Protein AF-A0A432STQ3-F1 (afdb_monomer)

Structure (mmCIF, N/CA/C/O backbone):
data_AF-A0A432STQ3-F1
#
_entry.id   AF-A0A432STQ3-F1
#
loop_
_atom_site.group_PDB
_atom_site.id
_atom_site.type_symbol
_atom_site.label_atom_id
_atom_site.label_alt_id
_atom_site.label_comp_id
_atom_site.label_asym_id
_atom_site.label_entity_id
_atom_site.label_seq_id
_atom_site.pdbx_PDB_ins_code
_atom_site.Cartn_x
_atom_site.Cartn_y
_atom_site.Cartn_z
_atom_site.occupancy
_atom_site.B_iso_or_equiv
_atom_site.auth_seq_id
_atom_site.auth_comp_id
_atom_site.auth_asym_id
_atom_site.auth_atom_id
_atom_site.pdbx_PDB_model_num
ATOM 1 N N . MET A 1 1 ? 68.641 39.041 -53.068 1.00 39.28 1 MET A N 1
ATOM 2 C CA . MET A 1 1 ? 67.411 39.678 -52.546 1.00 39.28 1 MET A CA 1
ATOM 3 C C . MET A 1 1 ? 66.318 39.2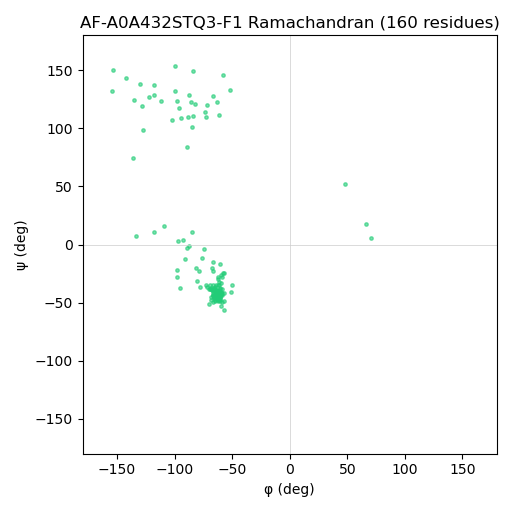62 -53.516 1.00 39.28 1 MET A C 1
ATOM 5 O O . MET A 1 1 ? 66.519 39.468 -54.698 1.00 39.28 1 MET A O 1
ATOM 9 N N . ASP A 1 2 ? 65.318 38.469 -53.154 1.00 34.91 2 ASP A N 1
ATOM 10 C CA . ASP A 1 2 ? 64.341 38.722 -52.097 1.00 34.91 2 ASP A CA 1
ATOM 11 C C . ASP A 1 2 ? 63.778 37.399 -51.529 1.00 34.91 2 ASP A C 1
ATOM 13 O O . ASP A 1 2 ? 63.750 36.381 -52.222 1.00 34.91 2 ASP A O 1
ATOM 17 N N . LYS A 1 3 ? 63.393 37.395 -50.250 1.00 45.03 3 LYS A N 1
ATOM 18 C CA . LYS A 1 3 ? 62.885 36.226 -49.512 1.00 45.03 3 LYS A CA 1
ATOM 19 C C . LYS A 1 3 ? 61.358 36.275 -49.493 1.00 45.03 3 LYS A C 1
ATOM 21 O O . LYS A 1 3 ? 60.798 37.191 -48.904 1.00 45.03 3 LYS A O 1
ATOM 26 N N . THR A 1 4 ? 60.683 35.238 -49.979 1.00 46.62 4 THR A N 1
ATOM 27 C CA . THR A 1 4 ? 59.261 35.006 -49.671 1.00 46.62 4 THR A CA 1
ATOM 28 C C . THR A 1 4 ? 59.069 33.588 -49.147 1.00 46.62 4 THR A C 1
ATOM 30 O O . THR A 1 4 ? 59.022 32.606 -49.881 1.00 46.62 4 THR A O 1
ATOM 33 N N . TYR A 1 5 ? 59.010 33.491 -47.819 1.00 44.78 5 TYR A N 1
ATOM 34 C CA . TYR A 1 5 ? 58.613 32.292 -47.093 1.00 44.78 5 TYR A CA 1
ATOM 35 C C . TYR A 1 5 ? 57.102 32.108 -47.247 1.00 44.78 5 TYR A C 1
ATOM 37 O O . TYR A 1 5 ? 56.324 32.874 -46.679 1.00 44.78 5 TYR A O 1
ATOM 45 N N . PHE A 1 6 ? 56.682 31.091 -48.000 1.00 46.88 6 PHE A N 1
ATOM 46 C CA . PHE A 1 6 ? 55.286 30.668 -48.017 1.00 46.88 6 PHE A CA 1
ATOM 47 C C . PHE A 1 6 ? 54.947 29.977 -46.693 1.00 46.88 6 PHE A C 1
ATOM 49 O O . PHE A 1 6 ? 55.560 28.992 -46.280 1.00 46.88 6 PHE A O 1
ATOM 56 N N . THR A 1 7 ? 53.978 30.566 -46.008 1.00 46.94 7 THR A N 1
ATOM 57 C CA . THR A 1 7 ? 53.446 30.198 -44.703 1.00 46.94 7 THR A CA 1
ATOM 58 C C . THR A 1 7 ? 52.835 28.798 -44.714 1.00 46.94 7 THR A C 1
ATOM 60 O O . THR A 1 7 ? 51.780 28.542 -45.289 1.00 46.94 7 THR A O 1
ATOM 63 N N . ASN A 1 8 ? 53.491 27.877 -44.012 1.00 51.78 8 ASN A N 1
ATOM 64 C CA . ASN A 1 8 ? 52.979 26.542 -43.733 1.00 51.78 8 ASN A CA 1
ATOM 65 C C . ASN A 1 8 ? 52.165 26.570 -42.424 1.00 51.78 8 ASN A C 1
ATOM 67 O O . ASN A 1 8 ? 52.705 26.319 -41.349 1.00 51.78 8 ASN A O 1
ATOM 71 N N . THR A 1 9 ? 50.882 26.946 -42.483 1.00 51.59 9 THR A N 1
ATOM 72 C CA . THR A 1 9 ? 50.001 27.001 -41.289 1.00 51.59 9 THR A CA 1
ATOM 73 C C . THR A 1 9 ? 48.612 26.373 -41.472 1.00 51.59 9 THR A C 1
ATOM 75 O O . THR A 1 9 ? 47.799 26.423 -40.553 1.00 51.59 9 THR A O 1
ATOM 78 N N . ASN A 1 10 ? 48.320 25.707 -42.595 1.00 51.88 10 ASN A N 1
ATOM 79 C CA . ASN A 1 10 ? 46.932 25.366 -42.955 1.00 51.88 10 ASN A CA 1
ATOM 80 C C . ASN A 1 10 ? 46.440 23.942 -42.601 1.00 51.88 10 ASN A C 1
ATOM 82 O O . ASN A 1 10 ? 45.301 23.595 -42.894 1.00 51.88 10 ASN A O 1
ATOM 86 N N . ILE A 1 11 ? 47.244 23.095 -41.944 1.00 55.09 11 ILE A N 1
ATOM 87 C CA . ILE A 1 11 ? 46.859 21.681 -41.697 1.00 55.09 11 ILE A CA 1
ATOM 88 C C . ILE A 1 11 ? 46.278 21.456 -40.282 1.00 55.09 11 ILE A C 1
ATOM 90 O O . ILE A 1 11 ? 45.517 20.516 -40.051 1.00 55.09 11 ILE A O 1
ATOM 94 N N . LYS A 1 12 ? 46.567 22.338 -39.312 1.00 53.59 12 LYS A N 1
ATOM 95 C CA . LYS A 1 12 ? 46.071 22.202 -37.924 1.00 53.59 12 LYS A CA 1
ATOM 96 C C . LYS A 1 12 ? 44.621 22.684 -37.746 1.00 53.59 12 LYS A C 1
ATOM 98 O O . LYS A 1 12 ? 43.896 22.114 -36.935 1.00 53.59 12 LYS A O 1
ATOM 103 N N . GLN A 1 13 ? 44.184 23.684 -38.519 1.00 55.75 13 GLN A N 1
ATOM 104 C CA . GLN A 1 13 ? 42.837 24.268 -38.411 1.00 55.75 13 GLN A CA 1
ATOM 105 C C . GLN A 1 13 ? 41.727 23.342 -38.941 1.00 55.75 13 GLN A C 1
ATOM 107 O O . GLN A 1 13 ? 40.671 23.252 -38.319 1.00 55.75 13 GLN A O 1
ATOM 112 N N . GLN A 1 14 ? 41.968 22.580 -40.016 1.00 55.88 14 GLN A N 1
ATOM 113 C CA . GLN A 1 14 ? 40.964 21.659 -40.577 1.00 55.88 14 GLN A CA 1
ATOM 114 C C . GLN A 1 14 ? 40.624 20.488 -39.637 1.00 55.88 14 GLN A C 1
ATOM 116 O O . GLN A 1 14 ? 39.466 20.080 -39.553 1.00 55.88 14 GLN A O 1
ATOM 121 N N . LYS A 1 15 ? 41.602 19.986 -38.866 1.00 56.53 15 LYS A N 1
ATOM 122 C CA . LYS A 1 15 ? 41.370 18.927 -37.864 1.00 56.53 15 LYS A CA 1
ATOM 123 C C . LYS A 1 15 ? 40.527 19.416 -36.681 1.00 56.53 15 LYS A C 1
ATOM 125 O O . LYS A 1 15 ? 39.664 18.682 -36.212 1.00 56.53 15 LYS A O 1
ATOM 130 N N . GLY A 1 16 ? 40.742 20.654 -36.230 1.00 61.50 16 GLY A N 1
ATOM 131 C CA . GLY A 1 16 ? 39.927 21.273 -35.178 1.00 61.50 16 GLY A CA 1
ATOM 132 C C . GLY A 1 16 ? 38.496 21.566 -35.637 1.00 61.50 16 GLY A C 1
ATOM 133 O O . GLY A 1 16 ? 37.555 21.356 -34.879 1.00 61.50 16 GLY A O 1
ATOM 134 N N . PHE A 1 17 ? 38.317 21.974 -36.896 1.00 69.31 17 PHE A N 1
ATOM 135 C CA . PHE A 1 17 ? 36.992 22.234 -37.464 1.00 69.31 17 PHE A CA 1
ATOM 136 C C . PHE A 1 17 ? 36.154 20.952 -37.598 1.00 69.31 17 PHE A C 1
ATOM 138 O O . PHE A 1 17 ? 34.993 20.930 -37.198 1.00 69.31 17 PHE A O 1
ATOM 145 N N . ALA A 1 18 ? 36.758 19.853 -38.064 1.00 74.62 18 ALA A N 1
ATOM 146 C CA . ALA A 1 18 ? 36.097 18.549 -38.110 1.00 74.62 18 ALA A CA 1
ATOM 147 C C . ALA A 1 18 ? 35.717 18.031 -36.708 1.00 74.62 18 ALA A C 1
ATOM 149 O O . ALA A 1 18 ? 34.625 17.497 -36.534 1.00 74.62 18 ALA A O 1
ATOM 150 N N . LEU A 1 19 ? 36.575 18.243 -35.700 1.00 76.00 19 LEU A N 1
ATOM 151 C CA . LEU A 1 19 ? 36.295 17.894 -34.301 1.00 76.00 19 LEU A CA 1
ATOM 152 C C . LEU A 1 19 ? 35.109 18.692 -33.726 1.00 76.00 19 LEU A C 1
ATOM 154 O O . LEU A 1 19 ? 34.270 18.141 -33.022 1.00 76.00 19 LEU A O 1
ATOM 158 N N . MET A 1 20 ? 35.015 19.987 -34.038 1.00 81.12 20 MET A N 1
ATOM 159 C CA . MET A 1 20 ? 33.897 20.832 -33.597 1.00 81.12 20 MET A CA 1
ATOM 160 C C . MET A 1 20 ? 32.573 20.399 -34.238 1.00 81.12 20 MET A C 1
ATOM 162 O O . MET A 1 20 ? 31.541 20.387 -33.568 1.00 81.12 20 MET A O 1
ATOM 166 N N . ILE A 1 21 ? 32.600 19.991 -35.513 1.00 80.75 21 ILE A N 1
ATOM 167 C CA . ILE A 1 21 ? 31.418 19.455 -36.200 1.00 80.75 21 ILE A CA 1
ATOM 168 C C . ILE A 1 21 ? 30.967 18.142 -35.553 1.00 80.75 21 ILE A C 1
ATOM 170 O O . ILE A 1 21 ? 29.788 18.003 -35.233 1.00 80.75 21 ILE A O 1
ATOM 174 N N . THR A 1 22 ? 31.876 17.192 -35.316 1.00 86.69 22 THR A N 1
ATOM 175 C CA . THR A 1 22 ? 31.502 15.902 -34.713 1.00 86.69 22 THR A CA 1
ATOM 176 C C . THR A 1 22 ? 30.991 16.065 -33.285 1.00 86.69 22 THR A C 1
ATOM 178 O O . THR A 1 22 ? 30.028 15.399 -32.912 1.00 86.69 22 THR A O 1
ATOM 181 N N . LEU A 1 23 ? 31.557 16.991 -32.507 1.00 83.00 23 LEU A N 1
ATOM 182 C CA . LEU A 1 23 ? 31.103 17.288 -31.149 1.00 83.00 23 LEU A CA 1
ATOM 183 C C . LEU A 1 23 ? 29.726 17.971 -31.125 1.00 83.00 23 LEU A C 1
ATOM 185 O O . LEU A 1 23 ? 28.894 17.641 -30.283 1.00 83.00 23 LEU A O 1
ATOM 189 N N . SER A 1 24 ? 29.454 18.869 -32.075 1.00 87.75 24 SER A N 1
ATOM 190 C CA . SER A 1 24 ? 28.135 19.494 -32.241 1.00 87.75 24 SER A CA 1
ATOM 191 C C . SER A 1 24 ? 27.061 18.460 -32.590 1.00 87.75 24 SER A C 1
ATOM 193 O O . SER A 1 24 ? 26.016 18.395 -31.943 1.00 87.75 24 SER A O 1
ATOM 195 N N . VAL A 1 25 ? 27.348 17.573 -33.548 1.00 90.19 25 VAL A N 1
ATOM 196 C CA . VAL A 1 25 ? 26.429 16.486 -33.923 1.00 90.19 25 VAL A CA 1
ATOM 197 C C . VAL A 1 25 ? 26.200 15.534 -32.747 1.00 90.19 25 VAL A C 1
ATOM 199 O O . VAL A 1 25 ? 25.062 15.152 -32.482 1.00 90.19 25 VAL A O 1
ATOM 202 N N . LEU A 1 26 ? 27.248 15.200 -31.988 1.00 89.81 26 LEU A N 1
ATOM 203 C CA . LEU A 1 26 ? 27.131 14.365 -30.793 1.00 89.81 26 LEU A CA 1
ATOM 204 C C . LEU A 1 26 ? 26.232 15.015 -29.728 1.00 89.81 26 LEU A C 1
ATOM 206 O O . LEU A 1 26 ? 25.377 14.340 -29.162 1.00 89.81 26 LEU A O 1
ATOM 210 N N . MET A 1 27 ? 26.369 16.323 -29.493 1.00 90.44 27 MET A N 1
ATOM 211 C CA . MET A 1 27 ? 25.513 17.063 -28.557 1.00 90.44 27 MET A CA 1
ATOM 212 C C . MET A 1 27 ? 24.041 17.049 -28.979 1.00 90.44 27 MET A C 1
ATOM 214 O O . MET A 1 27 ? 23.159 16.859 -28.137 1.00 90.44 27 MET A O 1
ATOM 218 N N . VAL A 1 28 ? 23.761 17.189 -30.277 1.00 92.31 28 VAL A N 1
ATOM 219 C CA . VAL A 1 28 ? 22.395 17.084 -30.812 1.00 92.31 28 VAL A CA 1
ATOM 220 C C . VAL A 1 28 ? 21.834 15.673 -30.604 1.00 92.31 28 VAL A C 1
ATOM 222 O O . VAL A 1 28 ? 20.703 15.528 -30.139 1.00 92.31 28 VAL A O 1
ATOM 225 N N . LEU A 1 29 ? 22.626 14.629 -30.867 1.00 88.06 29 LEU A N 1
ATOM 226 C CA . LEU A 1 29 ? 22.216 13.234 -30.664 1.00 88.06 29 LEU A CA 1
ATOM 227 C C . LEU A 1 29 ? 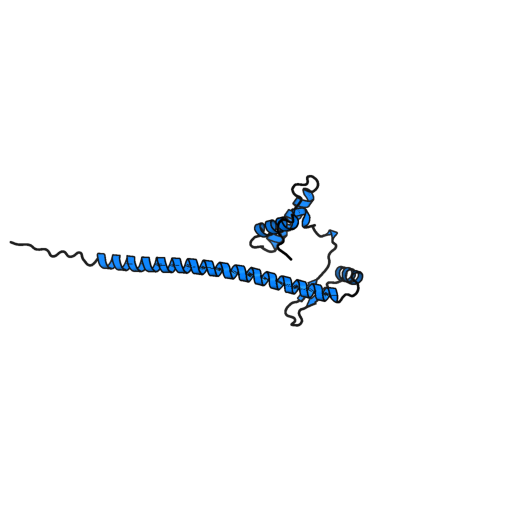21.950 12.910 -29.189 1.00 88.06 29 LEU A C 1
ATOM 229 O O . LEU A 1 29 ? 20.943 12.274 -28.872 1.00 88.06 29 LEU A O 1
ATOM 233 N N . ILE A 1 30 ? 22.807 13.377 -28.277 1.00 86.38 30 ILE A N 1
ATOM 234 C CA . ILE A 1 30 ? 22.612 13.206 -26.831 1.00 86.38 30 ILE A CA 1
ATOM 235 C C . ILE A 1 30 ? 21.327 13.910 -26.383 1.00 86.38 30 ILE A C 1
ATOM 237 O O . ILE A 1 30 ? 20.521 13.316 -25.667 1.00 86.38 30 ILE A O 1
ATOM 241 N N . SER A 1 31 ? 21.089 15.134 -26.860 1.00 88.69 31 SER A N 1
ATOM 242 C CA . SER A 1 31 ? 19.889 15.909 -26.520 1.00 88.69 31 SER A CA 1
ATOM 243 C C . SER A 1 31 ? 18.607 15.213 -26.990 1.00 88.69 31 SER A C 1
ATOM 245 O O . SER A 1 31 ? 17.662 15.065 -26.216 1.00 88.69 31 SER A O 1
ATOM 247 N N . LEU A 1 32 ? 18.585 14.709 -28.228 1.00 88.44 32 LEU A N 1
ATOM 248 C CA . LEU A 1 32 ? 17.452 13.942 -28.760 1.00 88.44 32 LEU A CA 1
ATOM 249 C C . LEU A 1 32 ? 17.215 12.648 -27.974 1.00 88.44 32 LEU A C 1
ATOM 251 O O . LEU A 1 32 ? 16.073 12.313 -27.658 1.00 88.44 32 LEU A O 1
ATOM 255 N N . THR A 1 33 ? 18.289 11.949 -27.605 1.00 88.12 33 THR A N 1
ATOM 256 C CA . THR A 1 33 ? 18.207 10.718 -26.809 1.00 88.12 33 THR A CA 1
ATOM 257 C C . THR A 1 33 ? 17.631 10.994 -25.420 1.00 88.12 33 THR A C 1
ATOM 259 O O . THR A 1 33 ? 16.805 10.227 -24.931 1.00 88.12 33 THR A O 1
ATOM 262 N N . MET A 1 34 ? 18.000 12.114 -24.792 1.00 87.44 34 MET A N 1
ATOM 263 C CA . MET A 1 34 ? 17.484 12.501 -23.477 1.00 87.44 34 MET A CA 1
ATOM 264 C C . MET A 1 34 ? 15.976 12.780 -23.507 1.00 87.44 34 MET A C 1
ATOM 266 O O . MET A 1 34 ? 15.250 12.343 -22.613 1.00 87.44 34 MET A O 1
ATOM 270 N N . VAL A 1 35 ? 15.489 13.436 -24.563 1.00 88.81 35 VAL A N 1
ATOM 271 C CA . VAL A 1 35 ? 14.052 13.666 -24.777 1.00 88.81 35 VAL A CA 1
ATOM 272 C C . VAL A 1 35 ? 13.308 12.342 -24.986 1.00 88.81 35 VAL A C 1
ATOM 274 O O . VAL A 1 35 ? 12.286 12.105 -24.343 1.00 88.81 35 VAL A O 1
ATOM 277 N N . LEU A 1 36 ? 13.843 11.444 -25.820 1.00 80.81 36 LEU A N 1
ATOM 278 C CA . LEU A 1 36 ? 13.280 10.107 -26.055 1.00 80.81 36 LEU A CA 1
ATOM 279 C C . LEU A 1 36 ? 13.194 9.276 -24.769 1.00 80.81 36 LEU A C 1
ATOM 281 O O . LEU A 1 36 ? 12.163 8.659 -24.506 1.00 80.81 36 LEU A O 1
ATOM 285 N N . LEU A 1 37 ? 14.239 9.296 -23.938 1.00 80.62 37 LEU A N 1
ATOM 286 C CA . LEU A 1 37 ? 14.240 8.620 -22.638 1.00 80.62 37 LEU A CA 1
ATOM 287 C C . LEU A 1 37 ? 13.201 9.215 -21.678 1.00 80.62 37 LEU A C 1
ATOM 289 O O . LEU A 1 37 ? 12.591 8.471 -20.910 1.00 80.62 37 LEU A O 1
ATOM 293 N N . GLY A 1 38 ? 12.966 10.529 -21.735 1.00 79.75 38 GLY A N 1
ATOM 294 C CA . GLY A 1 38 ? 11.895 11.190 -20.987 1.00 79.75 38 GLY A CA 1
ATOM 295 C C . GLY A 1 38 ? 10.507 10.665 -21.370 1.00 79.75 38 GLY A C 1
ATOM 296 O O . GLY A 1 38 ? 9.742 10.259 -20.494 1.00 79.75 38 GLY A O 1
ATOM 297 N N . TYR A 1 39 ? 10.208 10.587 -22.671 1.00 78.75 39 TYR A N 1
ATOM 298 C CA . TYR A 1 39 ? 8.954 10.002 -23.162 1.00 78.75 39 TYR A CA 1
ATOM 299 C C . TYR A 1 39 ? 8.826 8.518 -22.815 1.00 78.75 39 TYR A C 1
ATOM 301 O O . TYR A 1 39 ? 7.762 8.081 -22.383 1.00 78.75 39 TYR A O 1
ATOM 309 N N . PHE A 1 40 ? 9.906 7.746 -22.943 1.00 69.25 40 PHE A N 1
ATOM 310 C CA . PHE A 1 40 ? 9.894 6.324 -22.613 1.00 69.25 40 PHE A CA 1
ATOM 311 C C . PHE A 1 40 ? 9.585 6.082 -21.132 1.00 69.25 40 PHE A C 1
ATOM 313 O O . PHE A 1 40 ? 8.749 5.242 -20.813 1.00 69.25 40 PHE A O 1
ATOM 320 N N . LYS A 1 41 ? 10.189 6.862 -20.224 1.00 68.19 41 LYS A N 1
ATOM 321 C CA . LYS A 1 41 ? 9.875 6.806 -18.787 1.00 68.19 41 LYS A CA 1
ATOM 322 C C . LYS A 1 41 ? 8.413 7.137 -18.507 1.00 68.19 41 LYS A C 1
ATOM 324 O O . LYS A 1 41 ? 7.785 6.457 -17.701 1.00 68.19 41 LYS A O 1
ATOM 329 N N . LYS A 1 42 ? 7.867 8.151 -19.184 1.00 76.69 42 LYS A N 1
ATOM 330 C CA . LYS A 1 42 ? 6.461 8.538 -19.036 1.00 76.69 42 LYS A CA 1
ATOM 331 C C . LYS A 1 42 ? 5.520 7.410 -19.472 1.00 76.69 42 LYS A C 1
ATOM 333 O O . LYS A 1 42 ? 4.653 7.024 -18.699 1.00 76.69 42 LYS A O 1
ATOM 338 N N . VAL A 1 43 ? 5.759 6.816 -20.643 1.00 69.00 43 VAL A N 1
ATOM 339 C CA . VAL A 1 43 ? 4.979 5.673 -21.154 1.00 69.00 43 VAL A CA 1
ATOM 340 C C . VAL A 1 43 ? 5.120 4.447 -20.255 1.00 69.00 43 VAL A C 1
ATOM 342 O O . VAL A 1 43 ? 4.137 3.761 -19.997 1.00 69.00 43 VAL A O 1
ATOM 345 N N . GLN A 1 44 ? 6.323 4.167 -19.752 1.00 67.44 44 GLN A N 1
ATOM 346 C CA . GLN A 1 44 ? 6.553 3.055 -18.833 1.00 67.44 44 GLN A CA 1
ATOM 347 C C . GLN A 1 44 ? 5.776 3.231 -17.524 1.00 67.44 44 GLN A C 1
ATOM 349 O O . GLN A 1 44 ? 5.212 2.263 -17.022 1.00 67.44 44 GLN A O 1
ATOM 354 N N . HIS A 1 45 ? 5.745 4.446 -16.977 1.00 69.31 45 HIS A N 1
ATOM 355 C CA . HIS A 1 45 ? 4.986 4.760 -15.771 1.00 69.31 45 HIS A CA 1
ATOM 356 C C . HIS A 1 45 ? 3.478 4.638 -16.014 1.00 69.31 45 HIS A C 1
ATOM 358 O O . HIS A 1 45 ? 2.816 3.875 -15.320 1.00 69.31 45 HIS A O 1
ATOM 364 N N . ASP A 1 46 ? 2.966 5.255 -17.081 1.00 62.75 46 ASP A N 1
ATOM 365 C CA . ASP A 1 46 ? 1.541 5.194 -17.424 1.00 62.75 46 ASP A CA 1
ATOM 366 C C . ASP A 1 46 ? 1.090 3.739 -17.711 1.00 62.75 46 ASP A C 1
ATOM 368 O O . ASP A 1 46 ? -0.013 3.329 -17.342 1.00 62.75 46 ASP A O 1
ATOM 372 N N . ALA A 1 47 ? 1.956 2.913 -18.314 1.00 62.66 47 ALA A N 1
ATOM 373 C CA . ALA A 1 47 ? 1.697 1.489 -18.535 1.00 62.66 47 ALA A CA 1
ATOM 374 C C . ALA A 1 47 ? 1.704 0.669 -17.235 1.00 62.66 47 ALA A C 1
ATOM 376 O O . ALA A 1 47 ? 0.880 -0.238 -17.089 1.00 62.66 47 ALA A O 1
ATOM 377 N N . LYS A 1 48 ? 2.604 0.971 -16.289 1.00 60.03 48 LYS A N 1
ATOM 378 C CA . LYS A 1 48 ? 2.614 0.341 -14.959 1.00 60.03 48 LYS A CA 1
ATOM 379 C C . LYS A 1 48 ? 1.326 0.661 -14.202 1.00 60.03 48 LYS A C 1
ATOM 381 O O . LYS A 1 48 ? 0.675 -0.269 -13.733 1.00 60.03 48 LYS A O 1
ATOM 386 N N . ASP A 1 49 ? 0.934 1.931 -14.162 1.00 64.94 49 ASP A N 1
ATOM 387 C CA . ASP A 1 49 ? -0.284 2.382 -13.480 1.00 64.94 49 ASP A CA 1
ATOM 388 C C . ASP A 1 49 ? -1.525 1.714 -14.080 1.00 64.94 49 ASP A C 1
ATOM 390 O O . ASP A 1 49 ? -2.351 1.147 -13.367 1.00 64.94 49 ASP A O 1
ATOM 394 N N . THR A 1 50 ? -1.608 1.684 -15.412 1.00 62.69 50 THR A N 1
ATOM 395 C CA . THR A 1 50 ? -2.708 1.024 -16.128 1.00 62.69 50 THR A CA 1
ATOM 396 C C . THR A 1 50 ? -2.741 -0.480 -15.847 1.00 62.69 50 THR A C 1
ATOM 398 O O . THR A 1 50 ? -3.810 -1.043 -15.632 1.00 62.69 50 THR A O 1
ATOM 401 N N . THR A 1 51 ? -1.584 -1.147 -15.812 1.00 62.72 51 THR A N 1
ATOM 402 C CA . THR A 1 51 ? -1.505 -2.591 -15.529 1.00 62.72 51 THR A CA 1
ATOM 403 C C . THR A 1 51 ? -1.947 -2.903 -14.103 1.00 62.72 51 THR A C 1
ATOM 405 O O . THR A 1 51 ? -2.727 -3.831 -13.897 1.00 62.72 51 THR A O 1
ATOM 408 N N . ALA A 1 52 ? -1.485 -2.117 -13.127 1.00 63.66 52 ALA A N 1
ATOM 409 C CA . ALA A 1 52 ? -1.872 -2.271 -11.729 1.00 63.66 52 ALA A CA 1
ATOM 410 C C . ALA A 1 52 ? -3.380 -2.049 -11.538 1.00 63.66 52 ALA A C 1
ATOM 412 O O . ALA A 1 52 ? -4.029 -2.826 -10.840 1.00 63.66 52 ALA A O 1
ATOM 413 N N . MET A 1 53 ? -3.950 -1.047 -12.214 1.00 63.97 53 MET A N 1
ATOM 414 C CA . MET A 1 53 ? -5.384 -0.769 -12.165 1.00 63.97 53 MET A CA 1
ATOM 415 C C . MET A 1 53 ? -6.209 -1.897 -12.798 1.00 63.97 53 MET A C 1
ATOM 417 O O . MET A 1 53 ? -7.145 -2.385 -12.178 1.00 63.97 53 MET A O 1
ATOM 421 N N . ILE A 1 54 ? -5.814 -2.392 -13.978 1.00 66.38 54 ILE A N 1
ATOM 422 C CA . ILE A 1 54 ? -6.475 -3.536 -14.629 1.00 66.38 54 ILE A CA 1
ATOM 423 C C . ILE A 1 54 ? -6.422 -4.776 -13.732 1.00 66.38 54 ILE A C 1
ATOM 425 O O . ILE A 1 54 ? -7.412 -5.490 -13.598 1.00 66.38 54 ILE A O 1
ATOM 429 N N . GLN A 1 55 ? -5.277 -5.044 -13.107 1.00 66.94 55 GLN A N 1
ATOM 430 C CA . GLN A 1 55 ? -5.129 -6.182 -12.207 1.00 66.94 55 GLN A CA 1
ATOM 431 C C . GLN A 1 55 ? -6.031 -6.048 -10.972 1.00 66.94 55 GLN A C 1
ATOM 433 O O . GLN A 1 55 ? -6.683 -7.018 -10.588 1.00 66.94 55 GLN A O 1
ATOM 438 N N . ALA A 1 56 ? -6.114 -4.852 -10.383 1.00 70.62 56 ALA A N 1
ATOM 439 C CA . ALA A 1 56 ? -7.015 -4.567 -9.272 1.00 70.62 56 ALA A CA 1
ATOM 440 C C . ALA A 1 56 ? -8.493 -4.735 -9.665 1.00 70.62 56 ALA A C 1
ATOM 442 O O . ALA A 1 56 ? -9.246 -5.367 -8.923 1.00 70.62 56 ALA A O 1
ATOM 443 N N . ASP A 1 57 ? -8.890 -4.254 -10.845 1.00 68.19 57 ASP A N 1
ATOM 444 C CA . ASP A 1 57 ? -10.254 -4.392 -11.367 1.00 68.19 57 ASP A CA 1
ATOM 445 C C . ASP A 1 57 ? -10.626 -5.860 -11.608 1.00 68.19 57 ASP A C 1
ATOM 447 O O . ASP A 1 57 ? -11.715 -6.297 -11.234 1.00 68.19 57 ASP A O 1
ATOM 451 N N . VAL A 1 58 ? -9.708 -6.648 -12.179 1.00 71.69 58 VAL A N 1
ATOM 452 C CA . VAL A 1 58 ? -9.900 -8.094 -12.373 1.00 71.69 58 VAL A CA 1
ATOM 453 C C . VAL A 1 58 ? -10.057 -8.800 -11.026 1.00 71.69 58 VAL A C 1
ATOM 455 O O . VAL A 1 58 ? -10.976 -9.599 -10.860 1.00 71.69 58 VAL A O 1
ATOM 458 N N . TYR A 1 59 ? -9.227 -8.472 -10.033 1.00 72.12 59 TYR A N 1
ATOM 459 C CA . TYR A 1 59 ? -9.362 -9.038 -8.689 1.00 72.12 59 TYR A CA 1
ATOM 460 C C . TYR A 1 59 ? -10.681 -8.659 -8.028 1.00 72.12 59 TYR A C 1
ATOM 462 O O . TYR A 1 59 ? -11.341 -9.512 -7.435 1.00 72.12 59 TYR A O 1
ATOM 470 N N . TYR A 1 60 ? -11.088 -7.398 -8.138 1.00 71.88 60 TYR A N 1
ATOM 471 C CA . TYR A 1 60 ? -12.358 -6.937 -7.604 1.00 71.88 60 TYR A CA 1
ATOM 472 C C . TYR A 1 60 ? -13.536 -7.676 -8.254 1.00 71.88 60 TYR A C 1
ATOM 474 O O . TYR A 1 60 ? -14.423 -8.161 -7.547 1.00 71.88 60 TYR A O 1
ATOM 482 N N . ALA A 1 61 ? -13.527 -7.829 -9.579 1.00 75.69 61 ALA A N 1
ATOM 483 C CA . ALA A 1 61 ? -14.544 -8.576 -10.314 1.00 75.69 61 ALA A CA 1
ATOM 484 C C . ALA A 1 61 ? -14.606 -10.054 -9.882 1.00 75.69 61 ALA A C 1
ATOM 486 O O . ALA A 1 61 ? -15.685 -10.551 -9.560 1.00 75.69 61 ALA A O 1
ATOM 487 N N . ASP A 1 62 ? -13.467 -10.741 -9.779 1.00 73.50 62 ASP A N 1
ATOM 488 C CA . ASP A 1 62 ? -13.417 -12.154 -9.374 1.00 73.50 62 ASP A CA 1
ATOM 489 C C . ASP A 1 62 ? -13.859 -12.366 -7.915 1.00 73.50 62 ASP A C 1
ATOM 491 O O . ASP A 1 62 ? -14.582 -13.322 -7.599 1.00 73.50 62 ASP A O 1
ATOM 495 N N . ILE A 1 63 ? -13.459 -11.468 -7.007 1.00 74.44 63 ILE A N 1
ATOM 496 C CA . ILE A 1 63 ? -13.877 -11.502 -5.598 1.00 74.44 63 ILE A CA 1
ATOM 497 C C . ILE A 1 63 ? -15.386 -11.274 -5.495 1.00 74.44 63 ILE A C 1
ATOM 499 O O . ILE A 1 63 ? -16.077 -12.016 -4.792 1.00 74.44 63 ILE A O 1
ATOM 503 N N . THR A 1 64 ? -15.910 -10.263 -6.190 1.00 75.81 64 THR A N 1
ATOM 504 C CA . THR A 1 64 ? -17.337 -9.925 -6.144 1.00 75.81 64 THR A CA 1
ATOM 505 C C . THR A 1 64 ? -18.210 -10.996 -6.791 1.00 75.81 64 THR A C 1
ATOM 507 O O . THR A 1 64 ? -19.238 -11.336 -6.204 1.00 75.81 64 THR A O 1
ATOM 510 N N . ASP A 1 65 ? -17.795 -11.603 -7.908 1.00 79.50 65 ASP A N 1
ATOM 511 C CA . ASP A 1 65 ? -18.483 -12.759 -8.499 1.00 79.50 65 ASP A CA 1
ATOM 512 C C . ASP A 1 65 ? -18.496 -13.944 -7.526 1.00 79.50 65 ASP A C 1
ATOM 514 O O . ASP A 1 65 ? -19.551 -14.515 -7.231 1.00 79.50 65 ASP A O 1
ATOM 518 N N . THR A 1 66 ? -17.341 -14.266 -6.935 1.00 75.12 66 THR A N 1
ATOM 519 C CA . THR A 1 66 ? -17.235 -15.359 -5.962 1.00 75.12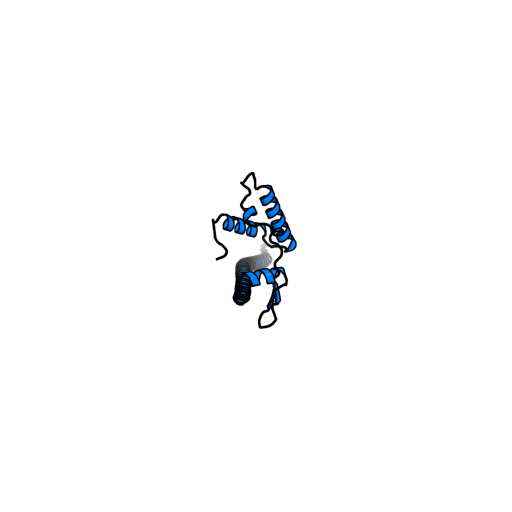 66 THR A CA 1
ATOM 520 C C . THR A 1 66 ? -18.136 -15.117 -4.755 1.00 75.12 66 THR A C 1
ATOM 522 O O . THR A 1 66 ? -18.833 -16.030 -4.314 1.00 75.12 66 THR A O 1
ATOM 525 N N . PHE A 1 67 ? -18.180 -13.891 -4.234 1.00 78.50 67 PHE A N 1
ATOM 526 C CA . PHE A 1 67 ? -19.054 -13.521 -3.122 1.00 78.50 67 PHE A CA 1
ATOM 527 C C . PHE A 1 67 ? -20.534 -13.517 -3.518 1.00 78.50 67 PHE A C 1
ATOM 529 O O . PHE A 1 67 ? -21.374 -13.921 -2.713 1.00 78.50 67 PHE A O 1
ATOM 536 N N . GLY A 1 68 ? -20.859 -13.135 -4.754 1.00 76.44 68 GLY A N 1
ATOM 537 C CA . GLY A 1 68 ? -22.214 -13.165 -5.308 1.00 76.44 68 GLY A CA 1
ATOM 538 C C . GLY A 1 68 ? -22.812 -14.573 -5.384 1.00 76.44 68 GLY A C 1
ATOM 539 O O . GLY A 1 68 ? -24.024 -14.740 -5.238 1.00 76.44 68 GLY A O 1
ATOM 540 N N . ARG A 1 69 ? -21.976 -15.612 -5.513 1.00 77.69 69 ARG A N 1
ATOM 541 C CA . ARG A 1 69 ? -22.411 -17.022 -5.480 1.00 77.69 69 ARG A CA 1
ATOM 542 C C . ARG A 1 69 ? -22.928 -17.459 -4.103 1.00 77.69 69 ARG A C 1
ATOM 544 O O . ARG A 1 69 ? -23.690 -18.425 -4.008 1.00 77.69 69 ARG A O 1
ATOM 551 N N . PHE A 1 70 ? -22.577 -16.748 -3.029 1.00 74.00 70 PHE A N 1
ATOM 552 C CA . PHE A 1 70 ? -23.089 -17.028 -1.690 1.00 74.00 70 PHE A CA 1
ATOM 553 C C . PHE A 1 70 ? -24.437 -16.335 -1.468 1.00 74.00 70 PHE A C 1
ATOM 555 O O . PHE A 1 70 ? -24.515 -15.159 -1.124 1.00 74.00 70 PHE A O 1
ATOM 562 N N . LYS A 1 71 ? -25.528 -17.107 -1.573 1.00 70.44 71 LYS A N 1
ATOM 563 C CA . LYS A 1 71 ? -26.908 -16.611 -1.380 1.00 70.44 71 LYS A CA 1
ATOM 564 C C . LYS A 1 71 ? -27.167 -15.957 -0.017 1.00 70.44 71 LYS A C 1
ATOM 566 O O . LYS A 1 71 ? -28.095 -15.164 0.109 1.00 70.44 71 LYS A O 1
ATOM 571 N N . ASN A 1 72 ? -26.394 -16.298 1.014 1.00 77.50 72 ASN A N 1
ATOM 572 C CA . ASN A 1 72 ? -26.551 -15.742 2.354 1.00 77.50 72 ASN A CA 1
ATOM 573 C C . ASN A 1 72 ? -25.207 -15.212 2.875 1.00 77.50 72 ASN A C 1
ATOM 575 O O . ASN A 1 72 ? -24.235 -15.949 3.048 1.00 77.50 72 ASN A O 1
ATOM 579 N N . LYS A 1 73 ? -25.177 -13.904 3.156 1.00 70.75 73 LYS A N 1
ATOM 580 C CA . LYS A 1 73 ? -23.983 -13.190 3.625 1.00 70.75 73 LYS A CA 1
ATOM 581 C C . LYS A 1 73 ? -23.466 -13.727 4.961 1.00 70.75 73 LYS A C 1
ATOM 583 O O . LYS A 1 73 ? -22.262 -13.736 5.188 1.00 70.75 73 LYS A O 1
ATOM 588 N N . LYS A 1 74 ? -24.349 -14.218 5.838 1.00 71.62 74 LYS A N 1
ATOM 589 C CA . LYS A 1 74 ? -23.947 -14.770 7.140 1.00 71.62 74 LYS A CA 1
ATOM 590 C C . LYS A 1 74 ? -23.111 -16.041 6.969 1.00 71.62 74 LYS A C 1
ATOM 592 O O . LYS A 1 74 ? -22.118 -16.204 7.670 1.00 71.62 74 LYS A O 1
ATOM 597 N N . THR A 1 75 ? -23.474 -16.887 6.004 1.00 73.12 75 THR A N 1
ATOM 598 C CA . THR A 1 75 ? -22.730 -18.103 5.651 1.00 73.12 75 THR A CA 1
ATOM 599 C C . THR A 1 75 ? -21.435 -17.797 4.911 1.00 73.12 75 THR A C 1
ATOM 601 O O . THR A 1 75 ? -20.452 -18.497 5.136 1.00 73.12 75 THR A O 1
ATOM 604 N N . LEU A 1 76 ? -21.400 -16.752 4.075 1.00 71.44 76 LEU A N 1
ATOM 605 C CA . LEU A 1 76 ? -20.159 -16.276 3.453 1.00 71.44 76 LEU A CA 1
ATOM 606 C C . LEU A 1 76 ? -19.129 -15.921 4.530 1.00 71.44 76 LEU A C 1
ATOM 608 O O . LEU A 1 76 ? -18.049 -16.502 4.561 1.00 71.44 76 LEU A O 1
ATOM 612 N N . PHE A 1 77 ? -19.487 -15.026 5.457 1.00 71.31 77 PHE A N 1
ATOM 613 C CA . PHE A 1 77 ? -18.561 -14.591 6.500 1.00 71.31 77 PHE A CA 1
ATOM 614 C C . PHE A 1 77 ? -18.155 -15.741 7.420 1.00 71.31 77 PHE A C 1
ATOM 616 O O . PHE A 1 77 ? -16.965 -15.920 7.655 1.00 71.31 77 PHE A O 1
ATOM 623 N N . SER A 1 78 ? -19.094 -16.572 7.891 1.00 73.62 78 SER A N 1
ATOM 624 C CA . SER A 1 78 ? -18.729 -17.719 8.733 1.00 73.62 78 SER A CA 1
ATOM 625 C C . SER A 1 78 ? -17.796 -18.692 8.013 1.00 73.62 78 SER A C 1
ATOM 627 O O . SER A 1 78 ? -16.876 -19.208 8.631 1.00 73.62 78 SER A O 1
ATOM 629 N N . THR A 1 79 ? -17.992 -18.918 6.710 1.00 73.00 79 THR A N 1
ATOM 630 C CA . THR A 1 79 ? -17.116 -19.797 5.921 1.00 73.00 79 THR A CA 1
ATOM 631 C C . THR A 1 79 ? -15.731 -19.185 5.760 1.00 73.00 79 THR A C 1
ATOM 633 O O . THR A 1 79 ? -14.751 -19.873 6.011 1.00 73.00 79 THR A O 1
ATOM 636 N N . LEU A 1 80 ? -15.637 -17.892 5.439 1.00 71.06 80 LEU A N 1
ATOM 637 C CA . LEU A 1 80 ? -14.361 -17.186 5.289 1.00 71.06 80 LEU A CA 1
ATOM 638 C C . LEU A 1 80 ? -13.522 -17.144 6.575 1.00 71.06 80 LEU A C 1
ATOM 640 O O . LEU A 1 80 ? -12.293 -17.093 6.503 1.00 71.06 80 LEU A O 1
ATOM 644 N N . TYR A 1 81 ? -14.170 -17.146 7.745 1.00 71.56 81 TYR A N 1
ATOM 645 C CA . TYR A 1 81 ? -13.491 -17.243 9.042 1.00 71.56 81 TYR A CA 1
ATOM 646 C C . TYR A 1 81 ? -13.061 -18.673 9.399 1.00 71.56 81 TYR A C 1
ATOM 648 O O . TYR A 1 81 ? -12.164 -18.839 10.223 1.00 71.56 81 TYR A O 1
ATOM 656 N N . LEU A 1 82 ? -13.691 -19.696 8.812 1.00 73.81 82 LEU A N 1
ATOM 657 C CA . LEU A 1 82 ? -13.408 -21.105 9.101 1.00 73.81 82 LEU A CA 1
ATOM 658 C C . LEU A 1 82 ? -12.421 -21.726 8.104 1.00 73.81 82 LEU A C 1
ATOM 660 O O . LEU A 1 82 ? -11.577 -22.524 8.506 1.00 73.81 82 LEU A O 1
ATOM 664 N N . PHE A 1 83 ? -12.503 -21.361 6.823 1.00 76.00 83 PHE A N 1
ATOM 665 C CA . PHE A 1 83 ? -11.705 -21.941 5.745 1.00 76.00 83 PHE A CA 1
ATOM 666 C C . PHE A 1 83 ? -11.288 -20.877 4.714 1.00 76.00 83 PHE A C 1
ATOM 668 O O . PHE A 1 83 ? -12.080 -19.986 4.396 1.00 76.00 83 PHE A O 1
ATOM 675 N N . PRO A 1 84 ? -10.069 -20.967 4.148 1.00 74.75 84 PRO A N 1
ATOM 676 C CA . PRO A 1 84 ? -9.664 -20.117 3.037 1.00 74.75 84 PRO A CA 1
ATOM 677 C C . PRO A 1 84 ? -10.481 -20.454 1.782 1.00 74.75 84 PRO A C 1
ATOM 679 O O . PRO A 1 84 ? -10.539 -21.607 1.355 1.00 74.75 84 PRO A O 1
ATOM 682 N N . VAL A 1 85 ? -11.088 -19.443 1.168 1.00 78.38 85 VAL A N 1
ATOM 683 C CA . VAL A 1 85 ? -11.774 -19.562 -0.122 1.00 78.38 85 VAL A CA 1
ATOM 684 C C . VAL A 1 85 ? -10.751 -19.372 -1.234 1.00 78.38 85 VAL A C 1
ATOM 686 O O . VAL A 1 85 ? -10.072 -18.352 -1.290 1.00 78.38 85 VAL A O 1
ATOM 689 N N . SER A 1 86 ? -10.625 -20.360 -2.116 1.00 75.62 86 SER A N 1
ATOM 690 C CA . SER A 1 86 ? -9.739 -20.278 -3.278 1.00 75.62 86 SER A CA 1
ATOM 691 C C . SER A 1 86 ? -10.436 -19.527 -4.416 1.00 75.62 86 SER A C 1
ATOM 693 O O . SER A 1 86 ? -11.508 -19.927 -4.869 1.00 75.62 86 SER A O 1
ATOM 695 N N . LEU A 1 87 ? -9.827 -18.432 -4.858 1.00 74.12 87 LEU A N 1
ATOM 696 C CA . LEU A 1 87 ? -10.160 -17.694 -6.067 1.00 74.12 87 LEU A CA 1
ATOM 697 C C . LEU A 1 87 ? -9.252 -18.229 -7.169 1.00 74.12 87 LEU A C 1
ATOM 699 O O . LEU A 1 87 ? -8.038 -18.024 -7.131 1.00 74.12 87 LEU A O 1
ATOM 703 N N . ARG A 1 88 ? -9.831 -18.965 -8.117 1.00 71.00 88 ARG A N 1
ATOM 704 C CA . ARG A 1 88 ? -9.105 -19.519 -9.259 1.00 71.00 88 ARG A CA 1
ATOM 705 C C . ARG A 1 88 ? -9.658 -18.945 -10.542 1.00 71.00 88 ARG A C 1
ATOM 707 O O . ARG A 1 88 ? -10.855 -19.036 -10.808 1.00 71.00 88 ARG A O 1
ATOM 714 N N . SER A 1 89 ? -8.748 -18.431 -11.350 1.00 69.69 89 SER A N 1
ATOM 715 C CA . SER A 1 89 ? -9.017 -18.137 -12.754 1.00 69.69 89 SER A CA 1
ATOM 716 C C . SER A 1 89 ? -9.472 -19.400 -13.507 1.00 69.69 89 SER A C 1
ATOM 718 O O . SER A 1 89 ? -8.971 -20.497 -13.228 1.00 69.69 89 SER A O 1
ATOM 720 N N . PRO A 1 90 ? -10.379 -19.281 -14.495 1.00 69.56 90 PRO A N 1
ATOM 721 C CA . PRO A 1 90 ? -10.805 -20.413 -15.322 1.00 69.56 90 PRO A CA 1
ATOM 722 C C . PRO A 1 90 ? -9.660 -21.078 -16.099 1.00 69.56 90 PRO A C 1
ATOM 724 O O . PRO A 1 90 ? -9.746 -22.255 -16.434 1.00 69.56 90 PRO A O 1
ATOM 727 N N . ASP A 1 91 ? -8.596 -20.324 -16.390 1.00 76.00 91 ASP A N 1
ATOM 728 C CA . ASP A 1 91 ? -7.405 -20.791 -17.103 1.00 76.00 91 ASP A CA 1
ATOM 729 C C . ASP A 1 91 ? -6.321 -21.376 -16.175 1.00 76.00 91 ASP A C 1
ATOM 731 O O . ASP A 1 91 ? -5.294 -21.855 -16.657 1.00 76.00 91 ASP A O 1
ATOM 735 N N . GLY A 1 92 ? -6.538 -21.351 -14.854 1.00 71.31 92 GLY A N 1
ATOM 736 C CA . GLY A 1 92 ? -5.637 -21.906 -13.846 1.00 71.31 92 GLY A CA 1
ATOM 737 C C . GLY A 1 92 ? -4.323 -21.143 -13.649 1.00 71.31 92 GLY A C 1
ATOM 738 O O . GLY A 1 92 ? -3.471 -21.616 -12.900 1.00 71.31 92 GLY A O 1
ATOM 739 N N . ARG A 1 93 ? -4.127 -19.983 -14.292 1.00 71.62 93 ARG A N 1
ATOM 740 C CA . ARG A 1 93 ? -2.880 -19.196 -14.180 1.00 71.62 93 ARG A CA 1
ATOM 741 C C . ARG A 1 93 ? -2.819 -18.336 -12.923 1.00 71.62 93 ARG A C 1
ATOM 743 O O . ARG A 1 93 ? -1.742 -17.925 -12.505 1.00 71.62 93 ARG A O 1
ATOM 750 N N . PHE A 1 94 ? -3.974 -18.074 -12.332 1.00 66.00 94 PHE A N 1
ATOM 751 C CA . PHE A 1 94 ? -4.138 -17.333 -11.094 1.00 66.00 94 PHE A CA 1
ATOM 752 C C . PHE A 1 94 ? -4.864 -18.186 -10.056 1.00 66.00 94 PHE A C 1
ATOM 754 O O . PHE A 1 94 ? -5.960 -18.698 -10.317 1.00 66.00 94 PHE A O 1
ATOM 761 N N . GLU A 1 95 ? -4.246 -18.292 -8.881 1.00 73.56 95 GLU A N 1
ATOM 762 C CA . GLU A 1 95 ? -4.817 -18.877 -7.675 1.00 73.56 95 GLU A CA 1
ATOM 763 C C . GLU A 1 95 ? -4.496 -17.979 -6.475 1.00 73.56 95 GL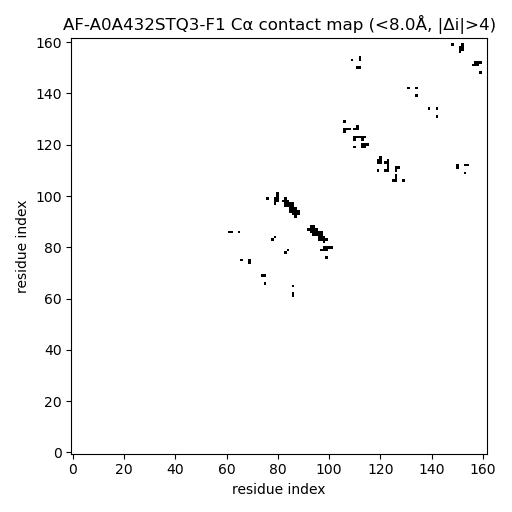U A C 1
ATOM 765 O O . GLU A 1 95 ? -3.334 -17.707 -6.174 1.00 73.56 95 GLU A O 1
ATOM 770 N N . MET A 1 96 ? -5.533 -17.550 -5.762 1.00 72.69 96 MET A N 1
ATOM 771 C CA . MET A 1 96 ? -5.419 -16.778 -4.529 1.00 72.69 96 MET A CA 1
ATOM 772 C C . MET A 1 96 ? -6.281 -17.413 -3.441 1.00 72.69 96 MET A C 1
ATOM 774 O O . MET A 1 96 ? -7.417 -17.799 -3.684 1.00 72.69 96 MET A O 1
ATOM 778 N N . TYR A 1 97 ? -5.768 -17.486 -2.214 1.00 76.94 97 TYR A N 1
ATOM 779 C CA . TYR A 1 97 ? -6.531 -17.967 -1.062 1.00 76.94 97 TYR A CA 1
ATOM 780 C C . TYR A 1 97 ? -7.003 -16.789 -0.212 1.00 76.94 97 TYR A C 1
ATOM 782 O O . TYR A 1 97 ? -6.224 -16.165 0.509 1.00 76.94 97 TYR A O 1
ATOM 790 N N . LEU A 1 98 ? -8.299 -16.501 -0.269 1.00 72.69 98 LEU A N 1
ATOM 791 C CA . LEU A 1 98 ? -8.937 -15.496 0.559 1.00 72.69 98 LEU A CA 1
ATOM 792 C C . LEU A 1 98 ? -9.292 -16.096 1.927 1.00 72.69 98 LEU A C 1
ATOM 794 O O . LEU A 1 98 ? -10.183 -16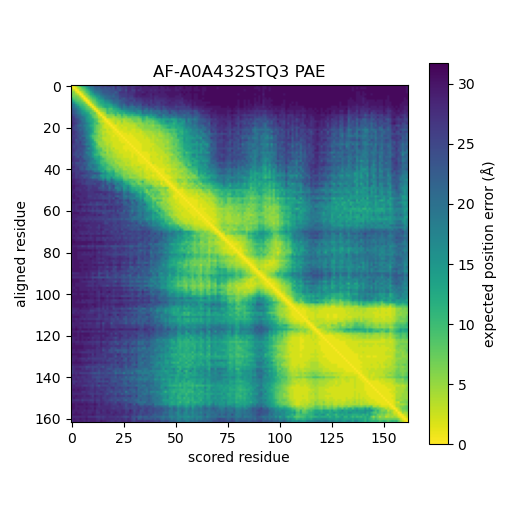.935 2.039 1.00 72.69 98 LEU A O 1
ATOM 798 N N . ARG A 1 99 ? -8.607 -15.656 2.986 1.00 72.69 99 ARG A N 1
ATOM 799 C CA . ARG A 1 99 ? -8.913 -16.031 4.377 1.00 72.69 99 ARG A CA 1
ATOM 800 C C . ARG A 1 99 ? -9.306 -14.800 5.181 1.00 72.69 99 ARG A C 1
ATOM 802 O O . ARG A 1 99 ? -8.621 -13.781 5.100 1.00 72.69 99 ARG A O 1
ATOM 809 N N . CYS A 1 100 ? -10.344 -14.897 6.007 1.00 70.06 100 CYS A N 1
ATOM 810 C CA . CYS A 1 100 ? -10.621 -13.856 6.992 1.00 70.06 100 CYS A CA 1
ATOM 811 C C . CYS A 1 100 ? -9.849 -14.143 8.281 1.00 70.06 100 CYS A C 1
ATOM 813 O O . CYS A 1 100 ? -9.921 -15.233 8.846 1.00 70.06 100 CYS A O 1
ATOM 815 N N . GLN A 1 101 ? -9.113 -13.144 8.762 1.00 67.38 101 GLN A N 1
ATOM 816 C CA . GLN A 1 101 ? -8.602 -13.124 10.130 1.00 67.38 101 GLN A CA 1
ATOM 817 C C . GLN A 1 101 ? -9.506 -12.241 10.987 1.00 67.38 101 GLN A C 1
ATOM 819 O O . GLN A 1 101 ? -10.168 -11.345 10.466 1.00 67.38 101 GLN A O 1
ATOM 824 N N . ALA A 1 102 ? -9.556 -12.503 12.295 1.00 66.19 102 ALA A N 1
ATOM 825 C CA . ALA A 1 102 ? -10.351 -11.702 13.219 1.00 66.19 102 ALA A CA 1
ATOM 826 C C . ALA A 1 102 ? -10.024 -10.209 13.066 1.00 66.19 102 ALA A C 1
ATOM 828 O O . ALA A 1 102 ? -8.853 -9.831 13.069 1.00 66.19 102 ALA A O 1
ATOM 829 N N . LEU A 1 103 ? -11.063 -9.371 12.977 1.00 61.47 103 LEU A N 1
ATOM 830 C CA . LEU A 1 103 ? -10.926 -7.919 12.813 1.00 61.47 103 LEU A CA 1
ATOM 831 C C . LEU A 1 103 ? -10.109 -7.279 13.950 1.00 61.47 103 LEU A C 1
ATOM 833 O O . LEU A 1 103 ? -9.464 -6.262 13.740 1.00 61.47 103 LEU A O 1
ATOM 837 N N . SER A 1 104 ? -10.069 -7.917 15.124 1.00 64.75 104 SER A N 1
ATOM 838 C CA . SER A 1 104 ? -9.218 -7.529 16.256 1.00 64.75 104 SER A CA 1
ATOM 839 C C . SER A 1 104 ? -7.715 -7.564 15.963 1.00 64.75 104 SER A C 1
ATOM 841 O O . SER A 1 104 ? -6.945 -6.987 16.721 1.00 64.75 104 SER A O 1
ATOM 843 N N . ARG A 1 105 ? -7.283 -8.236 14.888 1.00 68.81 105 ARG A N 1
ATOM 844 C CA . ARG A 1 105 ? -5.895 -8.212 14.401 1.00 68.81 105 ARG A CA 1
ATOM 845 C C . ARG A 1 105 ? -5.635 -7.107 13.378 1.00 68.81 105 ARG A C 1
ATOM 847 O O . ARG A 1 105 ? -4.484 -6.880 13.026 1.00 68.81 105 ARG A O 1
ATOM 854 N N . GLY A 1 106 ? -6.686 -6.479 12.856 1.00 72.69 106 GLY A N 1
ATOM 855 C CA . GLY A 1 106 ? -6.584 -5.429 11.851 1.00 72.69 106 GLY A CA 1
ATOM 856 C C . GLY A 1 106 ? -6.333 -4.065 12.482 1.00 72.69 106 GLY A C 1
ATOM 857 O O . GLY A 1 106 ? -6.808 -3.778 13.579 1.00 72.69 106 GLY A O 1
ATOM 858 N N . VAL A 1 107 ? -5.620 -3.207 11.757 1.00 84.06 107 VAL A N 1
ATOM 859 C CA . VAL A 1 107 ? -5.459 -1.794 12.113 1.00 84.06 107 VAL A CA 1
ATOM 860 C C . VAL A 1 107 ? -6.429 -0.973 11.279 1.00 84.06 107 VAL A C 1
ATOM 862 O O . VAL A 1 107 ? -6.531 -1.174 10.069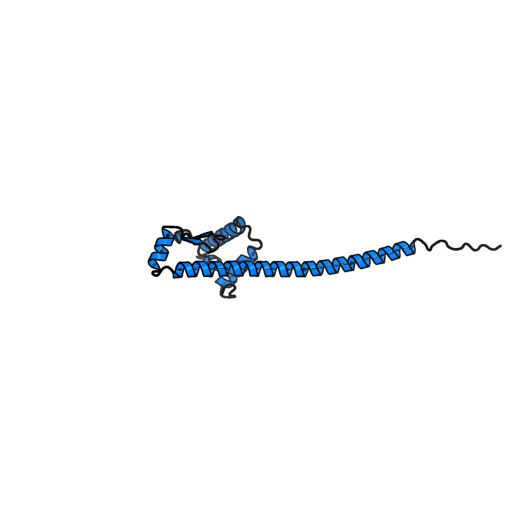 1.00 84.06 107 VAL A O 1
ATOM 865 N N . ASN A 1 108 ? -7.179 -0.070 11.911 1.00 85.81 108 ASN A N 1
ATOM 866 C CA . ASN A 1 108 ? -8.108 0.783 11.178 1.00 85.81 108 ASN A CA 1
ATOM 867 C C . ASN A 1 108 ? -7.321 1.847 10.402 1.00 85.81 108 ASN A C 1
ATOM 869 O O . ASN A 1 108 ? -6.726 2.736 11.005 1.00 85.81 108 ASN A O 1
ATOM 873 N N . ILE A 1 109 ? -7.366 1.779 9.070 1.00 86.81 109 ILE A N 1
ATOM 874 C CA . ILE A 1 109 ? -6.642 2.699 8.182 1.00 86.81 109 ILE A CA 1
ATOM 875 C C . ILE A 1 109 ? -7.026 4.171 8.394 1.00 86.81 109 ILE A C 1
ATOM 877 O O . ILE A 1 109 ? -6.190 5.055 8.249 1.00 86.81 109 ILE A O 1
ATOM 881 N N . ASN A 1 110 ? -8.254 4.446 8.849 1.00 88.38 110 ASN A N 1
ATOM 882 C CA . ASN A 1 110 ? -8.708 5.810 9.131 1.00 88.38 110 ASN A CA 1
ATOM 883 C C . ASN A 1 110 ? -7.964 6.458 10.307 1.00 88.38 110 ASN A C 1
ATOM 885 O O . ASN A 1 110 ? -8.059 7.670 10.487 1.00 88.38 110 ASN A O 1
ATOM 889 N N . TRP A 1 111 ? -7.239 5.683 11.121 1.00 91.75 111 TRP A N 1
ATOM 890 C CA . TRP A 1 111 ? -6.398 6.224 12.188 1.00 91.75 111 TRP A CA 1
ATOM 891 C C . TRP A 1 111 ? -5.213 7.038 11.655 1.00 91.75 111 TRP A C 1
ATOM 893 O O . TRP A 1 111 ? -4.760 7.933 12.363 1.00 91.75 111 TRP A O 1
ATOM 903 N N . LEU A 1 112 ? -4.782 6.820 10.403 1.00 90.75 112 LEU A N 1
ATOM 904 C CA . LEU A 1 112 ? -3.768 7.655 9.743 1.00 90.75 112 LEU A CA 1
ATOM 905 C C . LEU A 1 112 ? -4.212 9.124 9.636 1.00 90.75 112 LEU A C 1
ATOM 907 O O . LEU A 1 112 ? -3.398 10.026 9.777 1.00 90.75 112 LEU A O 1
ATOM 911 N N . GLY A 1 113 ? -5.513 9.382 9.478 1.00 87.81 113 GLY A N 1
ATOM 912 C CA . GLY A 1 113 ? -6.068 10.739 9.408 1.00 87.81 113 GLY A CA 1
ATOM 913 C C . GLY A 1 113 ? -6.372 11.388 10.764 1.00 87.81 113 GLY A C 1
ATOM 914 O O . GLY A 1 113 ? -7.090 12.384 10.805 1.00 87.81 113 GLY A O 1
ATOM 915 N N . MET A 1 114 ? -5.923 10.814 11.888 1.00 88.25 114 MET A N 1
ATOM 916 C CA . MET A 1 114 ? -6.288 11.278 13.239 1.00 88.25 114 MET A CA 1
ATOM 917 C C . MET A 1 114 ? -5.150 11.953 14.013 1.00 88.25 114 MET A C 1
ATOM 919 O O . MET A 1 114 ? -5.282 12.136 15.222 1.00 88.25 114 MET A O 1
ATOM 923 N N . GLU A 1 115 ? -4.071 12.359 13.339 1.00 84.44 115 GLU A N 1
ATOM 924 C CA . GLU A 1 115 ? -2.898 13.003 13.953 1.00 84.44 115 GLU A CA 1
ATOM 925 C C . GLU A 1 115 ? -3.261 14.195 14.861 1.00 84.44 115 GLU A C 1
ATOM 927 O O . GLU A 1 115 ? -2.732 14.332 15.965 1.00 84.44 115 GLU A O 1
ATOM 932 N N . GLU A 1 116 ? -4.224 15.021 14.444 1.00 83.31 116 GLU A N 1
ATOM 933 C CA . GLU A 1 116 ? -4.636 16.230 15.173 1.00 83.31 116 GLU A CA 1
ATOM 934 C C . GLU A 1 116 ? -5.514 15.945 16.410 1.00 83.31 116 GLU A C 1
ATOM 936 O O . GLU A 1 116 ? -5.749 16.831 17.237 1.00 83.31 116 GLU A O 1
ATOM 941 N N . LYS A 1 117 ? -6.014 14.712 16.581 1.00 85.38 117 LYS A N 1
ATOM 942 C CA . LYS A 1 117 ? -6.875 14.346 17.714 1.00 85.38 117 LYS A CA 1
ATOM 943 C C . LYS A 1 117 ? -6.025 13.885 18.896 1.00 85.38 117 LYS A C 1
ATOM 945 O O . LYS A 1 117 ? -5.494 12.777 18.896 1.00 85.38 117 LYS A O 1
ATOM 950 N N . GLN A 1 118 ? -5.970 14.701 19.955 1.00 77.31 118 GLN A N 1
ATOM 951 C CA . GLN A 1 118 ? -5.178 14.429 21.170 1.00 77.31 118 GLN A CA 1
ATOM 952 C C . GLN A 1 118 ? -5.405 13.032 21.774 1.00 77.31 118 GLN A C 1
ATOM 954 O O . GLN A 1 118 ? -4.462 12.428 22.276 1.00 77.31 118 GLN A O 1
ATOM 959 N N . ASN A 1 119 ? -6.627 12.497 21.705 1.00 87.38 119 ASN A N 1
ATOM 960 C CA . ASN A 1 119 ? -6.981 11.183 22.248 1.00 87.38 119 ASN A CA 1
ATOM 961 C C . ASN A 1 119 ? -6.740 10.005 21.283 1.00 87.38 119 ASN A C 1
ATOM 963 O O . ASN A 1 119 ? -6.992 8.867 21.662 1.00 87.38 119 ASN A O 1
ATOM 967 N N . MET A 1 120 ? -6.271 10.257 20.057 1.00 90.38 120 MET A N 1
ATOM 968 C CA . MET A 1 120 ? -6.036 9.229 19.031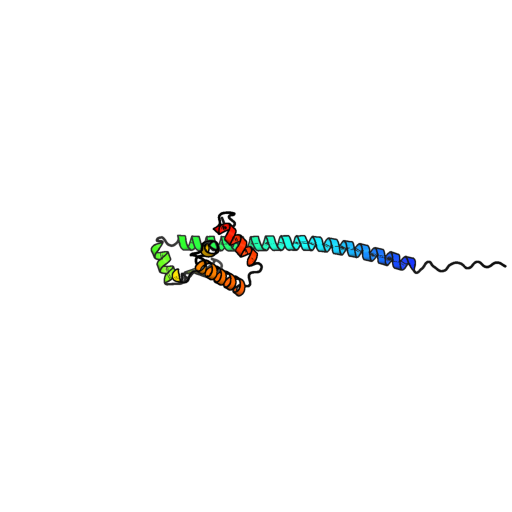 1.00 90.38 120 MET A CA 1
ATOM 969 C C . MET A 1 120 ? -4.567 9.136 18.608 1.00 90.38 120 MET A C 1
ATOM 971 O O . MET A 1 120 ? -4.250 8.432 17.653 1.00 90.38 120 MET A O 1
ATOM 975 N N . ARG A 1 121 ? -3.650 9.799 19.324 1.00 88.50 121 ARG A N 1
ATOM 976 C CA . ARG A 1 121 ? -2.220 9.818 18.983 1.00 88.50 121 ARG A CA 1
ATOM 977 C C . ARG A 1 121 ? -1.579 8.429 18.992 1.00 88.50 121 ARG A C 1
ATOM 979 O O . ARG A 1 121 ? -0.757 8.133 18.132 1.00 88.50 121 ARG A O 1
ATOM 986 N N . GLU A 1 122 ? -1.968 7.572 19.933 1.00 87.94 122 GLU A N 1
ATOM 987 C CA . GLU A 1 122 ? -1.500 6.180 19.990 1.00 87.94 122 GLU A CA 1
ATOM 988 C C . GLU A 1 122 ? -2.012 5.365 18.798 1.00 87.94 122 GLU A C 1
ATOM 990 O O . GLU A 1 122 ? -1.245 4.643 18.165 1.00 87.94 122 GLU A O 1
ATOM 995 N N . ALA A 1 123 ? -3.290 5.534 18.446 1.00 88.44 123 ALA A N 1
ATOM 996 C CA . ALA A 1 123 ? -3.907 4.873 17.300 1.00 88.44 123 ALA A CA 1
ATOM 997 C C . ALA A 1 123 ? -3.271 5.318 15.972 1.00 88.44 123 ALA A C 1
ATOM 999 O O . ALA A 1 123 ? -2.982 4.479 15.120 1.00 88.44 123 ALA A O 1
ATOM 1000 N N . TYR A 1 124 ? -3.001 6.619 15.829 1.00 91.50 124 TYR A N 1
ATOM 1001 C CA . TYR A 1 124 ? -2.254 7.187 14.708 1.00 91.50 124 TYR A CA 1
ATOM 1002 C C . TYR A 1 124 ? -0.842 6.599 14.618 1.00 91.50 124 TYR A C 1
ATOM 1004 O O . TYR A 1 124 ? -0.480 6.041 13.588 1.00 91.50 124 TYR A O 1
ATOM 1012 N N . SER A 1 125 ? -0.074 6.644 15.713 1.00 91.25 125 SER A N 1
ATOM 1013 C CA . SER A 1 125 ? 1.297 6.115 15.766 1.00 91.25 125 SER A CA 1
ATOM 1014 C C . SER A 1 125 ? 1.358 4.631 15.394 1.00 91.25 125 SER A C 1
ATOM 1016 O O . SER A 1 125 ? 2.225 4.191 14.636 1.00 91.25 125 SER A O 1
ATOM 1018 N N . PHE A 1 126 ? 0.396 3.847 15.883 1.00 90.81 126 PHE A N 1
ATOM 1019 C CA . PHE A 1 126 ? 0.293 2.434 15.552 1.00 90.81 126 PHE A CA 1
ATOM 1020 C C . PHE A 1 126 ? -0.047 2.204 14.073 1.00 90.81 126 PHE A C 1
ATOM 1022 O O . PHE A 1 126 ? 0.596 1.381 13.424 1.00 90.81 126 PHE A O 1
ATOM 1029 N N . ALA A 1 127 ? -1.004 2.951 13.515 1.00 92.12 127 ALA A N 1
ATOM 1030 C CA . ALA A 1 127 ? -1.336 2.873 12.093 1.00 92.12 127 ALA A CA 1
ATOM 1031 C C . ALA A 1 127 ? -0.167 3.291 11.193 1.00 92.12 127 ALA A C 1
ATOM 1033 O O . ALA A 1 127 ? 0.098 2.609 10.205 1.00 92.12 127 ALA A O 1
ATOM 1034 N N . GLN A 1 128 ? 0.570 4.333 11.579 1.00 92.38 128 GLN A N 1
ATOM 1035 C CA . GLN A 1 128 ? 1.779 4.774 10.889 1.00 92.38 128 GLN A CA 1
ATOM 1036 C C . GLN A 1 128 ? 2.859 3.687 10.913 1.00 92.38 128 GLN A C 1
ATOM 1038 O O . GLN A 1 128 ? 3.385 3.320 9.872 1.00 92.38 128 GLN A O 1
ATOM 1043 N N . THR A 1 129 ? 3.111 3.081 12.077 1.00 93.50 129 THR A N 1
ATOM 1044 C CA . THR A 1 129 ? 4.097 1.994 12.220 1.00 93.50 129 THR A CA 1
ATOM 1045 C C . THR A 1 129 ? 3.748 0.795 11.339 1.00 93.50 129 THR A C 1
ATOM 1047 O O . THR A 1 129 ? 4.622 0.196 10.712 1.00 93.50 129 THR A O 1
ATOM 1050 N N . VAL A 1 130 ? 2.464 0.428 11.278 1.00 91.75 130 VAL A N 1
ATOM 1051 C CA . VAL A 1 130 ? 2.006 -0.662 10.410 1.00 91.75 130 VAL A CA 1
ATOM 1052 C C . VAL A 1 130 ? 2.154 -0.293 8.939 1.00 91.75 130 VAL A C 1
ATOM 1054 O O . VAL A 1 130 ? 2.619 -1.131 8.169 1.00 91.75 130 VAL A O 1
ATOM 1057 N N . PHE A 1 131 ? 1.821 0.939 8.548 1.00 93.81 131 PHE A N 1
ATOM 1058 C CA . PHE A 1 131 ? 2.045 1.417 7.184 1.00 93.81 131 PHE A CA 1
ATOM 1059 C C . PHE A 1 131 ? 3.527 1.344 6.801 1.00 93.81 131 PHE A C 1
ATOM 1061 O O . PHE A 1 131 ? 3.855 0.748 5.778 1.00 93.81 131 PHE A O 1
ATOM 1068 N N . ASP A 1 132 ? 4.417 1.858 7.650 1.00 93.19 132 ASP A N 1
ATOM 1069 C CA . ASP A 1 132 ? 5.862 1.866 7.410 1.00 93.19 132 ASP A CA 1
ATOM 1070 C C . ASP A 1 132 ? 6.417 0.437 7.306 1.00 93.19 132 ASP A C 1
ATOM 1072 O O . ASP A 1 132 ? 7.205 0.131 6.412 1.00 93.19 132 ASP A O 1
ATOM 1076 N N . THR A 1 133 ? 5.943 -0.472 8.166 1.00 91.38 133 THR A N 1
ATOM 1077 C CA . THR A 1 133 ? 6.323 -1.894 8.127 1.00 91.38 133 THR A CA 1
ATOM 1078 C C . THR A 1 133 ? 5.886 -2.548 6.816 1.00 91.38 133 THR A C 1
ATOM 1080 O O . THR A 1 133 ? 6.662 -3.276 6.204 1.00 91.38 133 THR A O 1
ATOM 1083 N N . VAL A 1 134 ? 4.658 -2.288 6.354 1.00 88.81 134 VAL A N 1
ATOM 1084 C CA . VAL A 1 134 ? 4.152 -2.812 5.075 1.00 88.81 134 VAL A CA 1
ATOM 1085 C C . VAL A 1 134 ? 4.932 -2.217 3.904 1.00 88.81 134 VAL A C 1
ATOM 1087 O O . VAL A 1 134 ? 5.344 -2.948 3.007 1.00 88.81 134 VAL A O 1
ATOM 1090 N N . ALA A 1 135 ? 5.176 -0.909 3.917 1.00 90.88 135 ALA A N 1
ATOM 1091 C CA . ALA A 1 135 ? 5.950 -0.238 2.884 1.00 90.88 135 ALA A CA 1
ATOM 1092 C C . ALA A 1 135 ? 7.364 -0.816 2.760 1.00 90.88 135 ALA A C 1
ATOM 1094 O O . ALA A 1 135 ? 7.839 -1.044 1.646 1.00 90.88 135 ALA A O 1
ATOM 1095 N N . GLN A 1 136 ? 8.000 -1.102 3.896 1.00 89.06 136 GLN A N 1
ATOM 1096 C CA . GLN A 1 136 ? 9.320 -1.711 3.953 1.00 89.06 136 GLN A CA 1
ATOM 1097 C C . GLN A 1 136 ? 9.306 -3.175 3.492 1.00 89.06 136 GLN A C 1
ATOM 1099 O O . GLN A 1 136 ? 10.098 -3.539 2.625 1.00 89.06 136 GLN A O 1
ATOM 1104 N N . GLU A 1 137 ? 8.414 -4.007 4.036 1.00 91.75 137 GLU A N 1
ATOM 1105 C CA . GLU A 1 137 ? 8.344 -5.448 3.740 1.00 91.75 137 GLU A CA 1
ATOM 1106 C C . GLU A 1 137 ? 8.080 -5.713 2.253 1.00 91.75 137 GLU A C 1
ATOM 1108 O O . GLU A 1 137 ? 8.687 -6.595 1.647 1.00 91.75 137 GLU A O 1
ATOM 1113 N N . TYR A 1 138 ? 7.197 -4.919 1.644 1.00 86.69 138 TYR A N 1
ATOM 1114 C CA . TYR A 1 138 ? 6.844 -5.048 0.231 1.00 86.69 138 TYR A CA 1
ATOM 1115 C C . TYR A 1 138 ? 7.687 -4.164 -0.695 1.00 86.69 138 TYR A C 1
ATOM 1117 O O . TYR A 1 138 ? 7.438 -4.151 -1.900 1.00 86.69 138 TYR A O 1
ATOM 1125 N N . ASN A 1 139 ? 8.686 -3.452 -0.160 1.00 85.56 139 ASN A N 1
ATOM 1126 C CA . ASN A 1 139 ? 9.589 -2.574 -0.906 1.00 85.56 139 ASN A CA 1
ATOM 1127 C C . ASN A 1 139 ? 8.839 -1.623 -1.863 1.00 85.56 139 ASN A C 1
ATOM 1129 O O . ASN A 1 139 ? 9.109 -1.579 -3.067 1.00 85.56 139 ASN A O 1
ATOM 1133 N N . ILE A 1 140 ? 7.847 -0.903 -1.329 1.00 86.25 140 ILE A N 1
ATOM 1134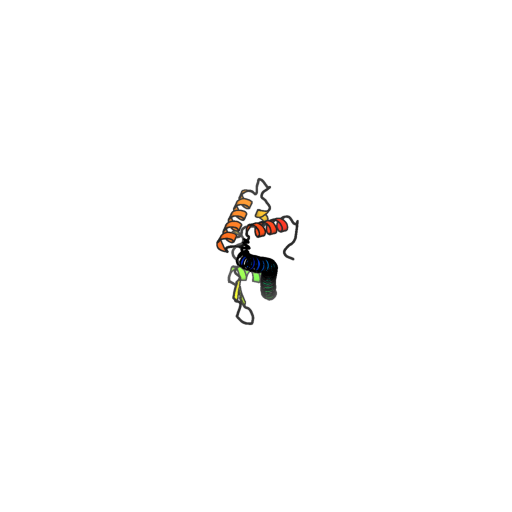 C CA . ILE A 1 140 ? 7.027 0.038 -2.102 1.00 86.25 140 ILE A CA 1
ATOM 1135 C C . ILE A 1 140 ? 7.921 1.170 -2.629 1.00 86.25 140 ILE A C 1
ATOM 1137 O O . ILE A 1 140 ? 8.564 1.868 -1.849 1.00 86.25 140 ILE A O 1
ATOM 1141 N N . GLU A 1 141 ? 7.934 1.359 -3.955 1.00 82.94 141 GLU A N 1
ATOM 1142 C CA . GLU A 1 141 ? 8.835 2.290 -4.661 1.00 82.94 141 GLU A CA 1
ATOM 1143 C C . GLU A 1 141 ? 8.674 3.748 -4.191 1.00 82.94 141 GLU A C 1
ATOM 1145 O O . GLU A 1 141 ? 9.669 4.450 -4.024 1.00 82.94 141 GLU A O 1
ATOM 1150 N N . ASP A 1 142 ? 7.439 4.186 -3.918 1.00 88.06 142 ASP A N 1
ATOM 1151 C CA . ASP A 1 142 ? 7.137 5.522 -3.388 1.00 88.06 142 ASP A CA 1
ATOM 1152 C C . ASP A 1 142 ? 6.087 5.458 -2.265 1.00 88.06 142 ASP A C 1
ATOM 1154 O O . ASP A 1 142 ? 4.901 5.763 -2.434 1.00 88.06 142 ASP A O 1
ATOM 1158 N N . ALA A 1 143 ? 6.529 5.000 -1.092 1.00 88.56 143 ALA A N 1
ATOM 1159 C CA . ALA A 1 143 ? 5.681 4.880 0.092 1.00 88.56 143 ALA A CA 1
ATOM 1160 C C . ALA A 1 143 ? 5.136 6.236 0.575 1.00 88.56 143 ALA A C 1
ATOM 1162 O O . ALA A 1 143 ? 3.995 6.321 1.026 1.00 88.56 143 ALA A O 1
ATOM 1163 N N . SER A 1 144 ? 5.921 7.308 0.439 1.00 87.69 144 SER A N 1
ATOM 1164 C CA . SER A 1 144 ? 5.520 8.660 0.837 1.00 87.69 144 SER A CA 1
ATOM 1165 C C . SER A 1 144 ? 4.356 9.169 -0.007 1.00 87.69 144 SER A C 1
ATOM 1167 O O . SER A 1 144 ? 3.376 9.681 0.536 1.00 87.69 144 SER A O 1
ATOM 1169 N N . ARG A 1 145 ? 4.422 8.980 -1.331 1.00 86.88 145 ARG A N 1
ATOM 1170 C CA . ARG A 1 145 ? 3.330 9.350 -2.233 1.00 86.88 145 ARG A CA 1
ATOM 1171 C C . ARG A 1 145 ? 2.073 8.529 -1.974 1.00 86.88 145 ARG A C 1
ATOM 1173 O O . ARG A 1 145 ? 0.971 9.070 -2.030 1.00 86.88 145 ARG A O 1
ATOM 1180 N N . LEU A 1 146 ? 2.223 7.240 -1.671 1.00 88.00 146 LEU A N 1
ATOM 1181 C CA . LEU A 1 146 ? 1.097 6.387 -1.293 1.00 88.00 146 LEU A CA 1
ATOM 1182 C C . LEU A 1 146 ? 0.416 6.882 -0.010 1.00 88.00 146 LEU A C 1
ATOM 1184 O O . LEU A 1 146 ? -0.810 6.969 0.028 1.00 88.00 146 LEU A O 1
ATOM 1188 N N . LEU A 1 147 ? 1.192 7.249 1.013 1.00 89.25 147 LEU A N 1
ATOM 1189 C CA . LEU A 1 147 ? 0.658 7.791 2.263 1.00 89.25 147 LEU A CA 1
ATOM 1190 C C . LEU A 1 147 ? -0.112 9.097 2.032 1.00 89.25 147 LEU A C 1
ATOM 1192 O O . LEU A 1 147 ? -1.214 9.258 2.549 1.00 89.25 147 LEU A O 1
ATOM 1196 N N . GLU A 1 148 ? 0.436 10.002 1.220 1.00 87.38 148 GLU A N 1
ATOM 1197 C CA . GLU A 1 148 ? -0.226 11.254 0.838 1.00 87.38 148 GLU A CA 1
ATOM 1198 C C . GLU A 1 148 ? -1.587 10.989 0.176 1.00 87.38 148 GLU A C 1
ATOM 1200 O O . GLU A 1 148 ? -2.595 11.557 0.594 1.00 87.38 148 GLU A O 1
ATOM 1205 N N . MET A 1 149 ? -1.639 10.076 -0.801 1.00 85.31 149 MET A N 1
ATOM 1206 C CA . MET A 1 149 ? -2.889 9.706 -1.474 1.00 85.31 149 MET A CA 1
ATOM 1207 C C . MET A 1 149 ? -3.919 9.130 -0.494 1.00 85.31 149 MET A C 1
ATOM 1209 O O . MET A 1 149 ? -5.083 9.524 -0.532 1.00 85.31 149 MET A O 1
ATOM 1213 N N . LEU A 1 150 ? -3.500 8.254 0.427 1.00 87.44 150 LEU A N 1
ATOM 1214 C CA . LEU A 1 150 ? -4.384 7.693 1.455 1.00 87.44 150 LEU A CA 1
ATOM 1215 C C . LEU A 1 150 ? -4.958 8.778 2.375 1.00 87.44 150 LEU A C 1
ATOM 1217 O O . LEU A 1 150 ? -6.148 8.762 2.685 1.00 87.44 150 LEU A O 1
ATOM 1221 N N . LEU A 1 151 ? -4.137 9.738 2.801 1.00 89.06 151 LEU A N 1
ATOM 1222 C CA . LEU A 1 151 ? -4.585 10.851 3.640 1.00 89.06 151 LEU A CA 1
ATOM 1223 C C . LEU A 1 151 ? -5.560 11.777 2.896 1.00 89.06 151 LEU A C 1
ATOM 1225 O O . LEU A 1 151 ? -6.525 12.260 3.494 1.00 89.06 151 LEU A O 1
ATOM 1229 N N . GLU A 1 152 ? -5.345 12.007 1.600 1.00 85.50 152 GLU A N 1
ATOM 1230 C CA . GLU A 1 152 ? -6.269 12.773 0.759 1.00 85.50 152 GLU A CA 1
ATOM 1231 C C . GLU A 1 152 ? -7.635 12.086 0.602 1.00 85.50 152 GLU A C 1
ATOM 1233 O O . GLU A 1 152 ? -8.662 12.775 0.668 1.00 85.50 152 GLU A O 1
ATOM 1238 N N . GLU A 1 153 ? -7.661 10.756 0.460 1.00 82.69 153 GLU A N 1
ATOM 1239 C CA . GLU A 1 153 ? -8.904 9.975 0.411 1.00 82.69 153 GLU A CA 1
ATOM 1240 C C . GLU A 1 153 ? -9.630 9.960 1.758 1.00 82.69 153 GLU A C 1
ATOM 1242 O O . GLU A 1 153 ? -10.827 10.245 1.813 1.00 82.69 153 GLU A O 1
ATOM 1247 N N . ILE A 1 154 ? -8.917 9.691 2.859 1.00 85.19 154 ILE A N 1
ATOM 1248 C CA . ILE A 1 154 ? -9.490 9.679 4.218 1.00 85.19 154 ILE A CA 1
ATOM 1249 C C . ILE A 1 154 ? -10.076 11.053 4.568 1.00 85.19 154 ILE A C 1
ATOM 1251 O O . ILE A 1 154 ? -11.151 11.147 5.162 1.00 85.19 154 ILE A O 1
ATOM 1255 N N . GLY A 1 155 ? -9.381 12.127 4.187 1.00 80.19 155 GLY A N 1
ATOM 1256 C CA . GLY A 1 155 ? -9.835 13.501 4.385 1.00 80.19 155 GLY A CA 1
ATOM 1257 C C . GLY A 1 155 ? -10.957 13.942 3.439 1.00 80.19 155 GLY A C 1
ATOM 1258 O O . GLY A 1 155 ? -11.422 15.075 3.562 1.00 80.19 155 GLY A O 1
ATOM 1259 N N . GLY A 1 156 ? -11.377 13.101 2.486 1.00 77.44 156 GLY A N 1
ATOM 1260 C CA . GLY A 1 156 ? -12.422 13.410 1.505 1.00 77.44 156 GLY A CA 1
ATOM 1261 C C . GLY A 1 156 ? -12.052 14.522 0.517 1.00 77.44 156 GLY A C 1
ATOM 1262 O O . GLY A 1 156 ? -12.939 15.105 -0.105 1.00 77.44 156 GLY A O 1
ATOM 1263 N N . LYS A 1 157 ? -10.761 14.855 0.383 1.00 69.25 157 LYS A N 1
ATOM 1264 C CA . LYS A 1 157 ? -10.289 15.952 -0.480 1.00 69.25 157 LYS A CA 1
ATOM 1265 C C . LYS A 1 157 ? -10.259 15.542 -1.948 1.00 69.25 157 LYS A C 1
ATOM 1267 O O . LYS A 1 157 ? -10.535 16.365 -2.820 1.00 69.25 157 LYS A O 1
ATOM 1272 N N . LYS A 1 158 ? -9.911 14.284 -2.220 1.00 68.06 158 LYS A N 1
ATOM 1273 C CA . LYS A 1 158 ? -9.792 13.740 -3.570 1.00 68.06 158 LYS A CA 1
ATOM 1274 C C . LYS A 1 158 ? -10.001 12.231 -3.533 1.00 68.06 158 LYS A C 1
ATOM 1276 O O . LYS A 1 158 ? -9.431 11.559 -2.686 1.00 68.06 158 LYS A O 1
ATOM 1281 N N . GLN A 1 159 ? -10.835 11.723 -4.435 1.00 64.38 159 GLN A N 1
ATOM 1282 C CA . GLN A 1 159 ? -11.103 10.295 -4.576 1.00 64.38 159 GLN A CA 1
ATOM 1283 C C . GLN A 1 159 ? -10.202 9.745 -5.687 1.00 64.38 159 GLN A C 1
ATOM 1285 O O . GLN A 1 159 ? -10.290 10.199 -6.831 1.00 64.38 159 GLN A O 1
ATOM 1290 N N . PHE A 1 160 ? -9.315 8.816 -5.344 1.00 63.44 160 PHE A N 1
ATOM 1291 C CA . PHE A 1 160 ? -8.407 8.155 -6.278 1.00 63.44 160 PHE A CA 1
ATOM 1292 C C . PHE A 1 160 ? -8.945 6.786 -6.706 1.00 63.44 160 PHE A C 1
ATOM 1294 O O . PHE A 1 160 ? -8.700 6.371 -7.837 1.00 63.44 160 PHE A O 1
ATOM 1301 N N . VAL A 1 161 ? -9.745 6.136 -5.856 1.00 59.69 161 VAL A N 1
ATOM 1302 C CA . VAL A 1 161 ? -10.441 4.875 -6.140 1.00 59.69 161 VAL A CA 1
ATOM 1303 C C . VAL A 1 161 ? -11.953 5.111 -6.226 1.00 59.69 161 VAL A C 1
ATOM 1305 O O . VAL A 1 161 ? -12.558 5.652 -5.300 1.00 59.69 161 VAL A O 1
ATOM 1308 N N . LYS A 1 162 ? -12.567 4.739 -7.355 1.00 48.44 162 LYS A N 1
ATOM 1309 C CA . LYS A 1 162 ? -14.016 4.874 -7.592 1.00 48.44 162 LYS A CA 1
ATOM 1310 C C . LYS A 1 162 ? -14.838 3.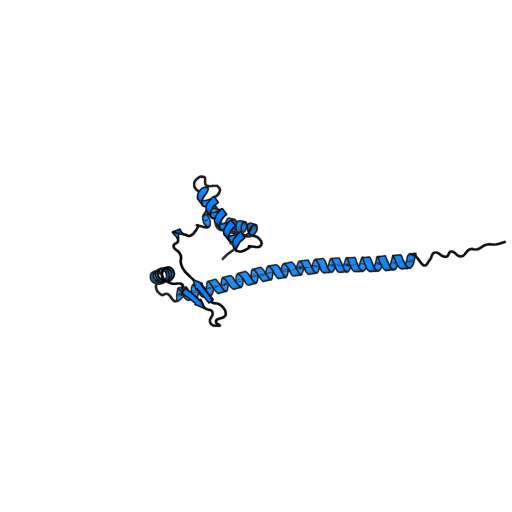803 -6.887 1.00 48.44 162 LYS A C 1
ATOM 1312 O O . LYS A 1 162 ? -14.428 2.627 -6.934 1.00 48.44 162 LYS A O 1
#

Secondary structure (DSSP, 8-state):
----------HHHHHHHHHHHHHHHHHHHHHHHHHHHHHHHHHHHHHHHHHHHHHHHHHHHHHHHHHHT-S-HHHHHHHHHHSPEEEE-TTSS-EEEE-PPPGGGS--GGGGGGTT-GGGHHHHHHHHHHHHHHHHHTT-TTHHHHHHHHHHHHTTS--S--

Mean predicted aligned error: 16.31 Å

Sequence (162 aa):
MDKTYFTNTNIKQQKGFALMITLSVLMVLISLTMVLLGYFKKVQHDAKDTTAMIQADVYYADITDTFGRFKNKKTLFSTLYLFPVSLRSPDGRFEMYLRCQALSRGVNINWLGMEEKQNMREAYSFAQTVFDTVAQEYNIEDASRLLEMLLEEIGGKKQFVK

pLDDT: mean 75.64, std 12.69, range [34.91, 93.81]

Foldseek 3Di:
DDDDDDDPDPPVVVVVVVVVVVVVVVVVVVVVVVVVVVVVVVVVVVVVVVVVVVVVVVVVVQVVVVCVVPPDPVCVVVCLAVAFDWRADPVRPDIDTRHDDPCVPDQDLLLCLCCVPPVSVVSNVVNVVVLVVVCVVVVPVCSPVVSVQSNCVSVVNDDPDD

Radius of gyration: 31.39 Å; Cα contacts (8 Å, |Δi|>4): 75; chains: 1; bounding box: 94×62×75 Å

Solvent-accessible surface area (backbone atoms only — not comparable to full-atom values): 9595 Å² total; per-residue (Å²): 139,85,89,80,84,80,83,90,70,79,72,67,58,58,58,53,52,54,50,50,52,53,50,51,52,48,51,51,52,51,53,52,48,52,53,52,51,52,53,49,51,50,52,52,50,56,50,49,55,51,50,53,50,52,52,50,51,52,51,51,50,54,52,49,53,59,54,64,71,44,90,45,67,70,58,46,53,55,42,28,60,74,44,66,46,75,51,64,46,97,84,67,85,43,77,45,73,50,60,52,71,66,70,90,76,57,74,63,73,70,28,60,70,27,68,88,38,86,93,32,43,68,53,15,52,51,35,47,51,51,49,54,50,50,33,59,77,68,61,48,92,57,48,69,61,51,51,51,52,52,45,33,40,71,69,68,76,45,81,88,77,135